Protein AF-A0A954QYD4-F1 (afdb_monomer)

pLDDT: mean 75.48, std 7.27, range [47.81, 88.06]

Mean predicted aligned error: 7.32 Å

Solvent-accessible surface area (backbone atoms only — not comparable to full-atom values): 4374 Å² total; per-residue (Å²): 131,92,79,87,62,53,57,82,58,26,66,66,48,21,63,62,52,78,75,47,75,85,77,70,94,65,88,75,63,75,51,70,89,49,45,69,60,57,75,68,61,43,68,52,71,46,48,73,68,56,84,73,88,52,64,68,62,51,50,58,55,54,57,61,73,53,85

Foldseek 3Di:
DPDDDQCVQPPLRNVLPVPDDDDPPDDDDFPPVCVVSLVVDDPCRRVVPDDDPDPVVVVVVSVVSRD

Structure (mmCIF, N/CA/C/O backbone):
data_AF-A0A954QYD4-F1
#
_entry.id   AF-A0A954QYD4-F1
#
loop_
_atom_site.group_PDB
_atom_site.id
_atom_site.type_symbol
_atom_site.label_atom_id
_atom_site.label_alt_id
_atom_site.label_comp_id
_atom_site.label_asym_id
_atom_site.label_entity_id
_atom_site.label_seq_id
_atom_site.pdbx_PDB_ins_code
_atom_site.Cartn_x
_atom_site.Cartn_y
_atom_site.Cartn_z
_atom_site.occupancy
_atom_site.B_iso_or_equiv
_atom_site.auth_seq_id
_atom_site.auth_comp_id
_atom_site.auth_asym_id
_atom_site.auth_atom_id
_atom_site.pdbx_PDB_model_num
ATOM 1 N N . MET A 1 1 ? 24.023 -0.050 0.391 1.00 47.81 1 MET A N 1
ATOM 2 C CA . MET A 1 1 ? 23.010 0.264 1.421 1.00 47.81 1 MET A CA 1
ATOM 3 C C . MET A 1 1 ? 22.616 -1.038 2.093 1.00 47.81 1 MET A C 1
ATOM 5 O O . MET A 1 1 ? 21.866 -1.811 1.516 1.00 47.81 1 MET A O 1
ATOM 9 N N . THR A 1 2 ? 23.214 -1.353 3.239 1.00 48.09 2 THR A N 1
ATOM 10 C CA . THR A 1 2 ? 22.891 -2.568 3.997 1.00 48.09 2 THR A CA 1
ATOM 11 C C . THR A 1 2 ? 21.504 -2.443 4.627 1.00 48.09 2 THR A C 1
ATOM 13 O O . THR A 1 2 ? 21.302 -1.599 5.495 1.00 48.09 2 THR A O 1
ATOM 16 N N . G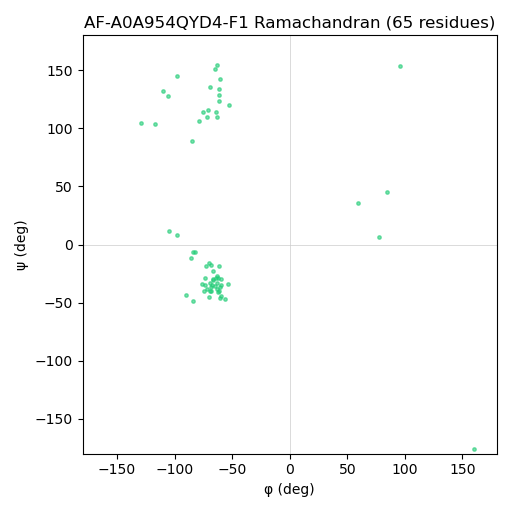LY A 1 3 ? 20.583 -3.305 4.183 1.00 71.38 3 GLY A N 1
ATOM 17 C CA . GLY A 1 3 ? 19.394 -3.726 4.927 1.00 71.38 3 GLY A CA 1
ATOM 18 C C . GLY A 1 3 ? 18.158 -2.827 4.855 1.00 71.38 3 GLY A C 1
ATOM 19 O O . GLY A 1 3 ? 17.552 -2.583 5.894 1.00 71.38 3 GLY A O 1
ATOM 20 N N . PHE A 1 4 ? 17.761 -2.336 3.676 1.00 75.62 4 PHE A N 1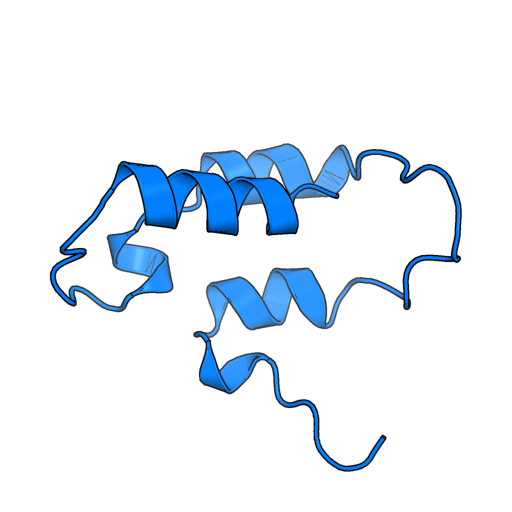
ATOM 21 C CA . PHE A 1 4 ? 16.381 -1.864 3.515 1.00 75.62 4 PHE A CA 1
ATOM 22 C C . PHE A 1 4 ? 15.456 -3.084 3.403 1.00 75.62 4 PHE A C 1
ATOM 24 O O . PHE A 1 4 ? 15.570 -3.852 2.452 1.00 75.62 4 PHE A O 1
ATOM 31 N N . ASP A 1 5 ? 14.588 -3.267 4.397 1.00 81.12 5 ASP A N 1
ATOM 32 C CA . ASP A 1 5 ? 13.547 -4.295 4.413 1.00 81.12 5 ASP A CA 1
ATOM 33 C C . ASP A 1 5 ? 12.178 -3.596 4.442 1.00 81.12 5 ASP A C 1
ATOM 35 O O . ASP A 1 5 ? 11.790 -3.058 5.488 1.00 81.12 5 ASP A O 1
ATOM 39 N N . PRO A 1 6 ? 11.455 -3.553 3.310 1.00 78.69 6 PRO A N 1
ATOM 40 C CA . PRO A 1 6 ? 10.190 -2.839 3.222 1.00 78.69 6 PRO A CA 1
ATOM 41 C C . PRO A 1 6 ? 9.065 -3.521 4.013 1.00 78.69 6 PRO A C 1
ATOM 43 O O . PRO A 1 6 ? 8.083 -2.861 4.351 1.00 78.69 6 PRO A O 1
ATOM 46 N N . ARG A 1 7 ? 9.221 -4.794 4.403 1.00 82.12 7 ARG A N 1
ATOM 47 C CA . ARG A 1 7 ? 8.223 -5.539 5.194 1.00 82.12 7 ARG A CA 1
ATOM 48 C C . ARG A 1 7 ? 8.083 -5.009 6.615 1.00 82.12 7 ARG A C 1
ATOM 50 O O . ARG A 1 7 ? 7.055 -5.210 7.253 1.00 82.12 7 ARG A O 1
ATOM 57 N N . ARG A 1 8 ? 9.060 -4.231 7.097 1.00 80.69 8 ARG A N 1
ATOM 58 C CA . ARG A 1 8 ? 8.956 -3.483 8.364 1.00 80.69 8 ARG A CA 1
ATOM 59 C C . ARG A 1 8 ? 7.821 -2.456 8.374 1.00 80.69 8 ARG A C 1
ATOM 61 O O . ARG A 1 8 ? 7.422 -2.022 9.450 1.00 80.69 8 ARG A O 1
ATOM 68 N N . TYR A 1 9 ? 7.320 -2.071 7.202 1.00 75.00 9 TYR A N 1
ATOM 69 C CA . TYR A 1 9 ? 6.217 -1.125 7.032 1.00 75.00 9 TYR A CA 1
ATOM 70 C C . TYR A 1 9 ? 4.897 -1.814 6.642 1.00 75.00 9 TYR A C 1
ATOM 72 O O . TYR A 1 9 ? 3.948 -1.132 6.260 1.00 75.00 9 TYR A O 1
ATOM 80 N N . GLY A 1 10 ? 4.837 -3.148 6.742 1.00 78.50 10 GLY A N 1
ATOM 81 C CA . GLY A 1 10 ? 3.688 -3.971 6.369 1.00 78.50 10 GLY A CA 1
ATOM 82 C C . GLY A 1 10 ? 3.788 -4.544 4.954 1.00 78.50 10 GLY A C 1
ATOM 83 O O . GLY A 1 10 ? 4.422 -3.963 4.069 1.00 78.50 10 GLY A O 1
ATOM 84 N N . ASP A 1 11 ? 3.130 -5.684 4.737 1.00 81.19 11 ASP A N 1
ATOM 85 C CA . ASP A 1 11 ? 3.186 -6.430 3.470 1.00 81.19 11 ASP A CA 1
ATOM 86 C C . ASP A 1 11 ? 2.666 -5.603 2.286 1.00 81.19 11 ASP A C 1
ATOM 88 O O . ASP A 1 11 ? 3.259 -5.606 1.210 1.00 81.19 11 ASP A O 1
ATOM 92 N N . ALA A 1 12 ? 1.629 -4.789 2.508 1.00 79.31 12 ALA A N 1
ATOM 93 C CA . ALA A 1 12 ? 1.077 -3.913 1.477 1.00 79.31 12 ALA A CA 1
ATOM 94 C C . ALA A 1 12 ? 2.087 -2.853 0.987 1.00 79.31 12 ALA A C 1
ATOM 96 O O . ALA A 1 12 ? 2.098 -2.499 -0.193 1.00 79.31 12 ALA A O 1
ATOM 97 N N . CYS A 1 13 ? 2.968 -2.366 1.872 1.00 77.44 13 CYS A N 1
ATOM 98 C CA . CYS A 1 13 ? 4.066 -1.475 1.492 1.00 77.44 13 CYS A CA 1
ATOM 99 C C . CYS A 1 13 ? 5.181 -2.245 0.775 1.00 77.44 13 CYS A C 1
ATOM 101 O O . CYS A 1 13 ? 5.739 -1.746 -0.202 1.00 77.44 13 CYS A O 1
ATOM 103 N N . ALA A 1 14 ? 5.499 -3.460 1.231 1.00 82.19 14 ALA A N 1
ATOM 104 C CA . ALA A 1 14 ? 6.514 -4.302 0.606 1.00 82.19 14 ALA A CA 1
ATOM 105 C C . ALA A 1 14 ? 6.182 -4.637 -0.849 1.00 82.19 14 ALA A C 1
ATOM 107 O O . ALA A 1 14 ? 7.031 -4.427 -1.713 1.00 82.19 14 ALA A O 1
ATOM 108 N N . ASP A 1 15 ? 4.942 -5.023 -1.145 1.00 80.75 15 ASP A N 1
ATOM 109 C CA . ASP A 1 15 ? 4.501 -5.339 -2.508 1.00 80.75 15 ASP A CA 1
ATOM 110 C C . ASP A 1 15 ? 4.646 -4.153 -3.477 1.00 80.75 15 ASP A C 1
ATOM 112 O O . ASP A 1 15 ? 4.958 -4.332 -4.659 1.00 80.75 15 ASP A O 1
ATOM 116 N N . LEU A 1 16 ? 4.435 -2.925 -2.995 1.00 76.25 16 LEU A N 1
ATOM 117 C CA . LEU A 1 16 ? 4.599 -1.713 -3.801 1.00 76.25 16 LEU A CA 1
ATOM 118 C C . LEU A 1 16 ? 6.067 -1.328 -4.012 1.00 76.25 16 LEU A C 1
ATOM 120 O O . LEU A 1 16 ? 6.413 -0.788 -5.063 1.00 76.25 16 LEU A O 1
ATOM 124 N N . ILE A 1 17 ? 6.920 -1.577 -3.017 1.00 77.75 17 ILE A N 1
ATOM 125 C CA . ILE A 1 17 ? 8.312 -1.119 -3.019 1.00 77.75 17 ILE A CA 1
ATOM 126 C C . ILE A 1 17 ? 9.249 -2.158 -3.653 1.00 77.75 17 ILE A C 1
ATOM 128 O O . ILE A 1 17 ? 10.093 -1.784 -4.462 1.00 77.75 17 ILE A O 1
ATOM 132 N N . GLU A 1 18 ? 9.097 -3.454 -3.346 1.00 76.94 18 GLU A N 1
ATOM 133 C CA . GLU A 1 18 ? 9.925 -4.539 -3.912 1.00 76.94 18 GLU A CA 1
ATOM 134 C C . GLU A 1 18 ? 9.751 -4.662 -5.435 1.00 76.94 18 GLU A C 1
ATOM 136 O O . GLU A 1 18 ? 10.667 -5.086 -6.140 1.00 76.94 18 GLU A O 1
ATOM 141 N N . THR A 1 19 ? 8.595 -4.254 -5.964 1.00 68.56 19 THR A N 1
ATOM 142 C CA . THR A 1 19 ? 8.299 -4.315 -7.402 1.00 68.56 19 THR A CA 1
ATOM 143 C C . THR A 1 19 ? 8.823 -3.115 -8.193 1.00 68.56 19 THR A C 1
ATOM 145 O O . THR A 1 19 ? 8.762 -3.130 -9.426 1.00 68.56 19 THR A O 1
ATOM 148 N N . ARG A 1 20 ? 9.367 -2.084 -7.528 1.00 67.56 20 ARG A N 1
ATOM 149 C CA . ARG A 1 20 ? 9.861 -0.871 -8.189 1.00 67.56 20 ARG A CA 1
ATOM 150 C C . ARG A 1 20 ? 11.394 -0.824 -8.231 1.00 67.56 20 ARG A C 1
ATOM 152 O O . ARG A 1 20 ? 12.045 -0.921 -7.192 1.00 67.56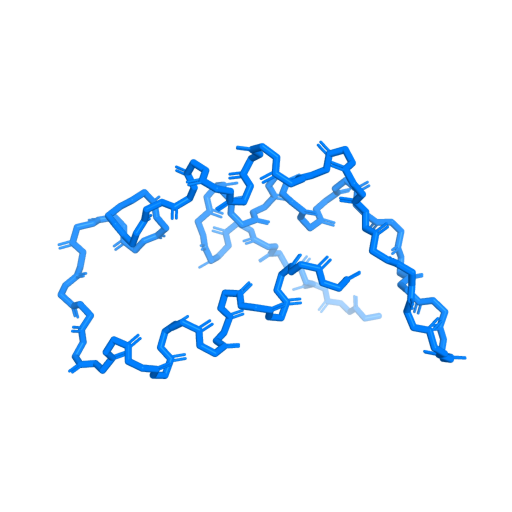 20 ARG A O 1
ATOM 159 N N . PRO A 1 21 ? 12.005 -0.606 -9.411 1.00 67.62 21 PRO A N 1
ATOM 160 C CA . PRO A 1 21 ? 13.418 -0.256 -9.472 1.00 67.62 21 PRO A CA 1
ATOM 161 C C . PRO A 1 21 ? 13.652 1.088 -8.772 1.00 67.62 21 PRO A C 1
ATOM 163 O O . PRO A 1 21 ? 12.753 1.928 -8.701 1.00 67.62 21 PRO A O 1
ATOM 166 N N . ALA A 1 22 ? 14.876 1.309 -8.285 1.00 70.69 22 ALA A N 1
ATOM 167 C CA . ALA A 1 22 ? 15.266 2.599 -7.726 1.00 70.69 22 ALA A CA 1
ATOM 168 C C . ALA A 1 22 ? 14.947 3.717 -8.732 1.00 70.69 22 ALA A C 1
ATOM 170 O O . ALA A 1 22 ? 15.435 3.705 -9.866 1.00 70.69 22 ALA A O 1
ATOM 171 N N . MET A 1 23 ? 14.102 4.662 -8.319 1.00 69.25 23 MET A N 1
ATOM 172 C CA . MET A 1 23 ? 13.714 5.794 -9.154 1.00 69.25 23 MET A CA 1
ATOM 173 C C . MET A 1 23 ? 14.961 6.613 -9.493 1.00 69.25 23 MET A C 1
ATOM 175 O O . MET A 1 23 ? 15.740 6.970 -8.606 1.00 69.25 23 MET A O 1
ATOM 179 N N . GLN A 1 24 ? 15.169 6.896 -10.781 1.00 71.75 24 GLN A N 1
ATOM 180 C CA . GLN A 1 24 ? 16.253 7.781 -11.196 1.00 71.75 24 GLN A CA 1
ATOM 181 C C . GLN A 1 24 ? 16.053 9.167 -10.578 1.00 71.75 24 GLN A C 1
ATOM 183 O O . GLN A 1 24 ? 14.931 9.664 -10.488 1.00 71.75 24 GLN A O 1
ATOM 188 N N . LEU A 1 25 ? 17.156 9.802 -10.178 1.00 72.12 25 LEU A N 1
ATOM 189 C CA . LEU A 1 25 ? 17.138 11.189 -9.726 1.00 72.12 25 LEU A CA 1
ATOM 190 C C . LEU A 1 25 ? 16.700 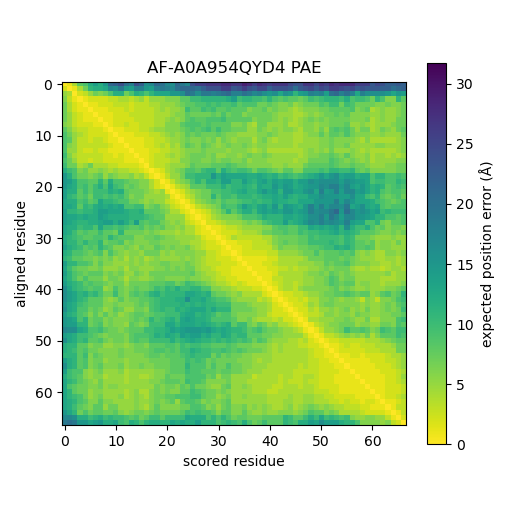12.083 -10.892 1.00 72.12 25 LEU A C 1
ATOM 192 O O . LEU A 1 25 ? 17.419 12.239 -11.876 1.00 72.12 25 LEU A O 1
ATOM 196 N N . GLY A 1 26 ? 15.496 12.636 -10.785 1.00 72.56 26 GLY A N 1
ATOM 197 C CA . GLY A 1 26 ? 14.850 13.404 -11.840 1.00 72.56 26 GLY A CA 1
ATOM 198 C C . GLY A 1 26 ? 13.336 13.475 -11.632 1.00 72.56 26 GLY A C 1
ATOM 199 O O . GLY A 1 26 ? 12.830 13.007 -10.609 1.00 72.56 26 GLY A O 1
ATOM 200 N N . PRO A 1 27 ? 12.590 14.073 -12.574 1.00 69.50 27 PRO A N 1
ATOM 201 C CA . PRO A 1 27 ? 11.135 14.082 -12.510 1.00 69.50 27 PRO A CA 1
ATOM 202 C C . PRO A 1 27 ? 10.596 12.646 -12.561 1.00 69.50 27 PRO A C 1
ATOM 204 O O . PRO A 1 27 ? 10.879 11.894 -13.496 1.00 69.50 27 PRO A O 1
ATOM 207 N N . GLY A 1 28 ? 9.819 12.273 -11.544 1.00 71.81 28 GLY A N 1
ATOM 208 C CA . GLY A 1 28 ? 9.139 10.983 -11.495 1.00 71.81 28 GLY A CA 1
ATOM 209 C C . GLY A 1 28 ? 8.090 10.859 -12.600 1.00 71.81 28 GLY A C 1
ATOM 210 O O . GLY A 1 28 ? 7.507 11.853 -13.040 1.00 71.81 28 GLY A O 1
ATOM 211 N N . ARG A 1 29 ? 7.834 9.628 -13.048 1.00 71.25 29 ARG A N 1
ATOM 212 C CA . ARG A 1 29 ? 6.679 9.306 -13.895 1.00 71.25 29 ARG A CA 1
ATOM 213 C C . ARG A 1 29 ? 5.696 8.478 -13.071 1.00 71.25 29 ARG A C 1
ATOM 215 O O . ARG A 1 29 ? 6.138 7.524 -12.433 1.00 71.25 29 ARG A O 1
ATOM 222 N N . PRO A 1 30 ? 4.395 8.804 -13.079 1.00 73.25 30 PRO A N 1
ATOM 223 C CA . PRO A 1 30 ? 3.414 8.026 -12.337 1.00 73.25 30 PRO A CA 1
ATOM 224 C C . PRO A 1 30 ? 3.367 6.582 -12.854 1.00 73.25 30 PRO A C 1
ATOM 226 O O . PRO A 1 30 ? 3.307 6.3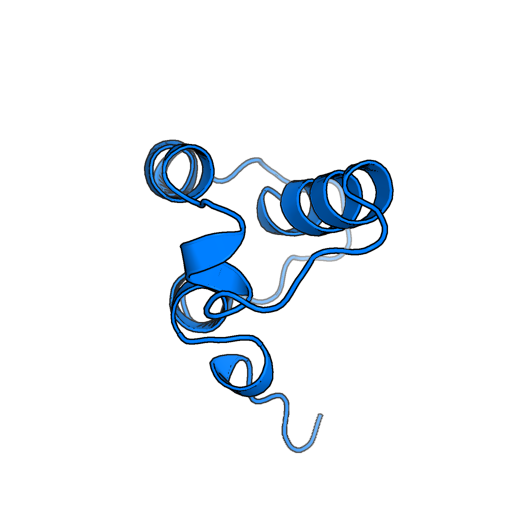45 -14.061 1.00 73.25 30 PRO A O 1
ATOM 229 N N . ASN A 1 31 ? 3.366 5.610 -11.940 1.00 75.50 31 ASN A N 1
ATOM 230 C CA . ASN A 1 31 ? 3.116 4.213 -12.283 1.00 75.50 31 ASN A CA 1
ATOM 231 C C . ASN A 1 31 ? 1.605 3.950 -12.316 1.00 75.50 31 ASN A C 1
ATOM 233 O O . ASN A 1 31 ? 1.007 3.572 -11.309 1.00 75.50 31 ASN A O 1
ATOM 237 N N . GLU A 1 32 ? 0.979 4.147 -13.476 1.00 81.19 32 GLU A N 1
ATOM 238 C CA . GLU A 1 32 ? -0.469 3.957 -13.635 1.00 81.19 32 GLU A CA 1
ATOM 239 C C . GLU A 1 32 ? -0.930 2.530 -13.303 1.00 81.19 32 GLU A C 1
ATOM 241 O O . GLU A 1 32 ? -2.027 2.351 -12.779 1.00 81.19 32 GLU A O 1
ATOM 246 N N . SER A 1 33 ? -0.074 1.519 -13.501 1.00 77.94 33 SER A N 1
ATOM 247 C CA . SER A 1 33 ? -0.398 0.126 -13.156 1.00 77.94 33 SER A CA 1
ATOM 248 C C . SER A 1 33 ? -0.543 -0.112 -11.645 1.00 77.94 33 SER A C 1
ATOM 250 O O . SER A 1 33 ? -1.233 -1.041 -11.226 1.00 77.94 33 SER A O 1
ATOM 252 N N . ALA A 1 34 ? 0.062 0.745 -10.814 1.00 75.38 34 ALA A N 1
ATOM 253 C CA . ALA A 1 34 ? -0.067 0.692 -9.360 1.00 75.38 34 ALA A CA 1
ATOM 254 C C . ALA A 1 34 ? -1.301 1.446 -8.842 1.00 75.38 34 ALA A C 1
ATOM 256 O O . ALA A 1 34 ? -1.673 1.270 -7.684 1.00 75.38 34 ALA A O 1
ATOM 257 N N . ARG A 1 35 ? -1.969 2.252 -9.682 1.00 78.94 35 ARG A N 1
ATOM 258 C CA . ARG A 1 35 ? -3.071 3.129 -9.265 1.00 78.94 35 ARG A CA 1
ATOM 259 C C . ARG A 1 35 ? -4.203 2.368 -8.583 1.00 78.94 35 ARG A C 1
ATOM 261 O O . ARG A 1 35 ? -4.628 2.761 -7.508 1.00 78.94 35 ARG A O 1
ATOM 268 N N . SER A 1 36 ? -4.648 1.253 -9.157 1.00 80.62 36 SER A N 1
ATOM 269 C CA . SER A 1 36 ? -5.739 0.463 -8.572 1.00 80.62 36 SER A CA 1
ATOM 270 C C . SER A 1 36 ? -5.353 -0.175 -7.233 1.00 80.62 36 SER A C 1
ATOM 272 O O . SER A 1 36 ? -6.208 -0.337 -6.370 1.00 80.62 36 SER A O 1
ATOM 274 N N . LYS A 1 37 ? -4.069 -0.509 -7.034 1.00 76.50 37 LYS A N 1
ATOM 275 C CA . LYS A 1 37 ? -3.561 -1.005 -5.744 1.00 76.50 37 LYS A CA 1
ATOM 276 C C . LYS A 1 37 ? -3.499 0.117 -4.704 1.00 76.50 37 LYS A C 1
ATOM 278 O O . LYS A 1 37 ? -3.836 -0.120 -3.553 1.00 76.50 37 LYS A O 1
ATOM 283 N N . LEU A 1 38 ? -3.115 1.325 -5.123 1.00 76.06 38 LEU A N 1
ATOM 284 C CA . LEU A 1 38 ? -3.078 2.531 -4.287 1.00 76.06 38 LEU A CA 1
ATOM 285 C C . LEU A 1 38 ? -4.478 3.015 -3.887 1.00 76.06 38 LEU A C 1
ATOM 287 O O . LEU A 1 38 ? -4.677 3.377 -2.736 1.00 76.06 38 LEU A O 1
ATOM 291 N N . ASP A 1 39 ? -5.460 2.965 -4.789 1.00 79.38 39 ASP A N 1
ATOM 292 C CA . ASP A 1 39 ? -6.855 3.301 -4.460 1.00 79.38 39 ASP A CA 1
ATOM 293 C C . ASP A 1 39 ? -7.474 2.287 -3.482 1.00 79.38 39 ASP A C 1
ATOM 295 O O . ASP A 1 39 ? -8.342 2.636 -2.684 1.00 79.38 39 ASP A O 1
ATOM 299 N N . ALA A 1 40 ? -7.024 1.029 -3.526 1.00 78.00 40 ALA A N 1
ATOM 300 C CA . ALA A 1 40 ? -7.451 -0.020 -2.602 1.00 78.00 40 ALA A CA 1
ATOM 301 C C . ALA A 1 40 ? -6.696 -0.001 -1.257 1.00 78.00 40 ALA A C 1
ATOM 303 O O . ALA A 1 40 ? -7.033 -0.777 -0.360 1.00 78.00 40 ALA A O 1
ATOM 304 N N . LEU A 1 41 ? -5.674 0.852 -1.105 1.00 76.50 41 LEU A N 1
ATOM 305 C CA . LEU A 1 41 ? -4.875 0.946 0.113 1.00 76.50 41 LEU A CA 1
ATOM 306 C C . LEU A 1 41 ? -5.621 1.740 1.185 1.00 76.50 41 LEU A C 1
ATOM 308 O O . LEU A 1 41 ? -5.730 2.963 1.155 1.00 76.50 41 LEU A O 1
ATOM 312 N N . ASP A 1 42 ? -6.110 1.002 2.170 1.00 74.31 42 ASP A N 1
ATOM 313 C CA . ASP A 1 42 ? -6.749 1.517 3.371 1.00 74.31 42 ASP A CA 1
ATOM 314 C C . ASP A 1 42 ? -5.734 1.563 4.531 1.00 74.31 42 ASP A C 1
ATOM 316 O O . ASP A 1 42 ? -4.858 0.707 4.669 1.00 74.31 42 ASP A O 1
ATOM 320 N N . PHE A 1 43 ? -5.849 2.574 5.394 1.00 73.94 43 PHE A N 1
ATOM 321 C CA . PHE A 1 43 ? -5.030 2.705 6.596 1.00 73.94 43 PHE A CA 1
ATOM 322 C C . PHE A 1 43 ? -5.058 1.469 7.502 1.00 73.94 43 PHE A C 1
ATOM 324 O O . PHE A 1 43 ? -4.038 1.155 8.110 1.00 73.94 43 PHE A O 1
ATOM 331 N N . ALA A 1 44 ? -6.174 0.750 7.598 1.00 72.38 44 ALA A N 1
ATOM 332 C CA . ALA A 1 44 ? -6.255 -0.495 8.349 1.00 72.38 44 ALA A CA 1
ATOM 333 C C . ALA A 1 44 ? -5.421 -1.611 7.701 1.00 72.38 44 ALA A C 1
ATOM 335 O O . ALA A 1 44 ? -4.797 -2.380 8.431 1.00 72.38 44 ALA A O 1
ATOM 336 N N . ALA A 1 45 ? -5.342 -1.655 6.367 1.00 71.94 45 ALA A N 1
ATOM 337 C CA . ALA A 1 45 ? -4.505 -2.605 5.635 1.00 71.94 45 ALA A CA 1
ATOM 338 C C . ALA A 1 45 ? -3.000 -2.318 5.796 1.00 71.94 45 ALA A C 1
ATOM 340 O O . ALA A 1 45 ? -2.198 -3.246 5.841 1.00 71.94 45 ALA A O 1
ATOM 341 N N . ILE A 1 46 ? -2.611 -1.044 5.925 1.00 73.44 46 ILE A N 1
ATOM 342 C CA . ILE A 1 46 ? -1.202 -0.631 6.078 1.00 73.44 46 ILE A CA 1
ATOM 343 C C . ILE A 1 46 ? -0.745 -0.723 7.527 1.00 73.44 46 ILE A C 1
ATOM 345 O O . ILE A 1 46 ? 0.321 -1.251 7.828 1.00 73.44 46 ILE A O 1
ATOM 349 N N . PHE A 1 47 ? -1.546 -0.169 8.433 1.00 74.50 47 PHE A N 1
ATOM 350 C CA . PHE A 1 47 ? -1.175 0.005 9.831 1.00 74.50 47 PHE A CA 1
ATOM 351 C C . PHE A 1 47 ? -1.732 -1.104 10.728 1.00 74.50 47 PHE A C 1
ATOM 353 O O . PHE A 1 47 ? -1.634 -0.995 11.945 1.00 74.50 47 PHE A O 1
ATOM 360 N N . GLY A 1 48 ? -2.323 -2.164 10.163 1.00 74.62 48 GLY A N 1
ATOM 361 C CA . GLY A 1 48 ? -2.732 -3.361 10.906 1.00 74.62 48 GLY A CA 1
ATOM 362 C C . GLY A 1 48 ? -3.732 -3.081 12.031 1.00 74.62 48 GLY A C 1
ATOM 363 O O . GLY A 1 48 ? -3.642 -3.674 13.103 1.00 74.62 48 GLY A O 1
ATOM 364 N N . GLY A 1 49 ? -4.645 -2.127 11.826 1.00 73.69 49 GLY A N 1
ATOM 365 C CA . GLY A 1 49 ? -5.621 -1.708 12.840 1.00 73.69 49 GLY A CA 1
ATOM 366 C C . GLY A 1 49 ? -5.072 -0.792 13.943 1.00 73.69 49 GLY A C 1
ATOM 367 O O . GLY A 1 49 ? -5.804 -0.465 14.877 1.00 73.69 49 GLY A O 1
ATOM 368 N N . ILE A 1 50 ? -3.816 -0.339 13.849 1.00 79.19 50 ILE A N 1
ATOM 369 C CA . ILE A 1 50 ? -3.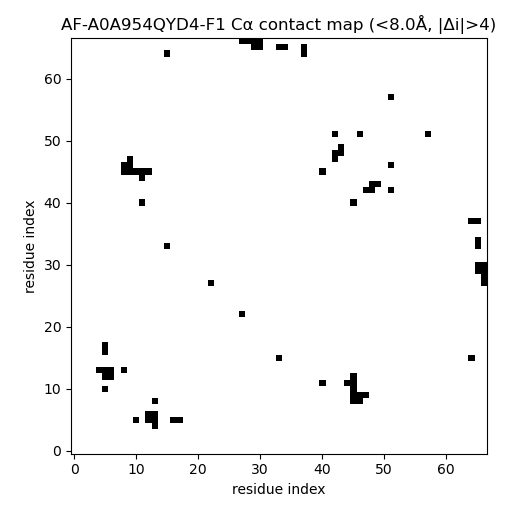259 0.673 14.754 1.00 79.19 50 ILE A CA 1
ATOM 370 C C . ILE A 1 50 ? -3.925 2.027 14.478 1.00 79.19 50 ILE A C 1
ATOM 372 O O . ILE A 1 50 ? -4.078 2.457 13.332 1.00 79.19 50 ILE A O 1
ATOM 376 N N . THR A 1 51 ? -4.297 2.736 15.544 1.00 81.12 51 THR A N 1
ATOM 377 C CA . THR A 1 51 ? -4.916 4.058 15.438 1.00 81.12 51 THR A CA 1
ATOM 378 C C . THR A 1 51 ? -3.955 5.070 14.817 1.00 81.12 51 THR A C 1
ATOM 380 O O . THR A 1 51 ? -2.963 5.475 15.425 1.00 81.12 51 THR A O 1
ATOM 383 N N . VAL A 1 52 ? -4.301 5.554 13.625 1.00 83.38 52 VAL A N 1
ATOM 384 C CA . VAL A 1 52 ? -3.622 6.684 12.985 1.00 83.38 52 VAL A CA 1
ATOM 385 C C . VAL A 1 52 ? -3.985 7.971 13.727 1.00 83.38 52 VAL A C 1
ATOM 387 O O . VAL A 1 52 ? -5.119 8.444 13.646 1.00 83.38 52 VAL A O 1
ATOM 390 N N . ARG A 1 53 ? -3.015 8.544 14.450 1.00 87.25 53 ARG A N 1
ATOM 391 C CA . ARG A 1 53 ? -3.204 9.783 15.227 1.00 87.25 53 ARG A CA 1
ATOM 392 C C . ARG A 1 53 ? -3.421 11.013 14.341 1.00 87.25 53 ARG A C 1
ATOM 394 O O . ARG A 1 53 ? -4.204 11.882 14.703 1.00 87.25 53 ARG A O 1
ATOM 401 N N . ASP A 1 54 ? -2.735 11.075 13.202 1.00 88.06 54 ASP A N 1
ATOM 402 C CA . ASP A 1 54 ? -2.839 12.167 12.232 1.00 88.06 54 ASP A CA 1
ATOM 403 C C . ASP A 1 54 ? -3.092 11.602 10.831 1.00 88.06 54 ASP A C 1
ATOM 405 O O . ASP A 1 54 ? -2.202 11.056 10.174 1.00 88.06 54 ASP A O 1
ATOM 409 N N . ARG A 1 55 ? -4.340 11.726 10.378 1.00 83.56 55 ARG A N 1
ATOM 410 C CA . ARG A 1 55 ? -4.761 11.226 9.067 1.00 83.56 55 ARG A CA 1
ATOM 411 C C . ARG A 1 55 ? -4.245 12.080 7.914 1.00 83.56 55 ARG A C 1
ATOM 413 O O . ARG A 1 55 ? -4.067 11.546 6.823 1.00 83.56 55 ARG A O 1
ATOM 420 N N . GLN A 1 56 ? -4.019 13.380 8.111 1.00 85.25 56 GLN A N 1
ATOM 421 C CA . GLN A 1 56 ? -3.463 14.218 7.048 1.00 85.25 56 GLN A CA 1
ATOM 422 C C . GLN A 1 56 ? -2.007 13.853 6.795 1.00 85.25 56 GLN A C 1
ATOM 424 O O . GLN A 1 56 ? -1.630 13.633 5.647 1.00 85.25 56 GLN A O 1
ATOM 429 N N . MET A 1 57 ? -1.222 13.690 7.860 1.00 84.12 57 MET A N 1
ATOM 430 C CA . MET A 1 57 ? 0.155 13.224 7.742 1.00 84.12 57 MET A CA 1
ATOM 431 C C . MET A 1 57 ? 0.218 11.841 7.077 1.00 84.12 57 MET A C 1
ATOM 433 O O . MET A 1 57 ? 1.011 11.643 6.159 1.00 84.12 57 MET A O 1
ATOM 437 N N . ALA A 1 58 ? -0.651 10.907 7.477 1.00 82.88 58 ALA A N 1
ATOM 438 C CA . ALA A 1 58 ? -0.696 9.578 6.870 1.00 82.88 58 ALA A CA 1
ATOM 439 C C . ALA A 1 58 ? -1.035 9.624 5.366 1.00 82.88 58 ALA A C 1
ATOM 441 O O . ALA A 1 58 ? -0.399 8.927 4.577 1.00 82.88 58 ALA A O 1
ATOM 442 N N . ASN A 1 59 ? -1.966 10.490 4.949 1.00 80.62 59 ASN A N 1
ATOM 443 C CA . ASN A 1 59 ? -2.268 10.718 3.531 1.00 80.62 59 ASN A CA 1
ATOM 444 C C . ASN A 1 59 ? -1.074 11.305 2.756 1.00 80.62 59 ASN A C 1
ATOM 446 O O . ASN A 1 59 ? -0.829 10.908 1.619 1.00 80.62 59 ASN A O 1
ATOM 450 N N . CYS A 1 60 ? -0.300 12.212 3.361 1.00 82.06 60 CYS A N 1
ATOM 451 C CA . CYS A 1 60 ? 0.926 12.733 2.748 1.00 82.06 60 CYS A CA 1
ATOM 452 C C . CYS A 1 60 ? 2.003 11.649 2.577 1.00 82.06 60 CYS A C 1
ATOM 454 O O . CYS A 1 60 ? 2.738 11.660 1.596 1.00 82.06 60 CYS A O 1
ATOM 456 N N . CYS A 1 61 ? 2.110 10.698 3.508 1.00 80.00 61 CYS A N 1
ATOM 457 C CA . CYS A 1 61 ? 3.018 9.561 3.348 1.00 80.00 61 CYS A CA 1
ATOM 458 C C . CYS A 1 61 ? 2.544 8.614 2.236 1.00 80.00 61 CYS A C 1
ATOM 460 O O . CYS A 1 61 ? 3.357 8.147 1.440 1.00 80.00 61 CYS A O 1
ATOM 462 N N . LEU A 1 62 ? 1.232 8.376 2.148 1.00 77.62 62 LEU A N 1
ATOM 463 C CA . LEU A 1 62 ? 0.625 7.562 1.096 1.00 77.62 62 LEU A CA 1
ATOM 464 C C . LEU A 1 62 ? 0.840 8.140 -0.302 1.00 77.62 62 LEU A C 1
ATOM 466 O O . LEU A 1 62 ? 1.147 7.393 -1.228 1.00 77.62 62 LEU A O 1
ATOM 470 N N . SER A 1 63 ? 0.734 9.460 -0.469 1.00 75.38 63 SER A N 1
ATOM 471 C CA . SER A 1 63 ? 0.989 10.086 -1.771 1.00 75.38 63 SER A CA 1
ATOM 472 C C . SER A 1 63 ? 2.433 9.882 -2.242 1.00 75.38 63 SER A C 1
ATOM 474 O O . SER A 1 63 ? 2.673 9.759 -3.442 1.00 75.38 63 SER A O 1
ATOM 476 N N . GLY A 1 64 ? 3.383 9.744 -1.311 1.00 72.62 64 GLY A N 1
ATOM 477 C CA . GLY A 1 64 ? 4.767 9.378 -1.606 1.00 72.62 64 GLY A CA 1
ATOM 478 C C . GLY A 1 64 ? 4.932 7.979 -2.210 1.00 72.62 64 GLY A C 1
ATOM 479 O O . GLY A 1 64 ? 5.845 7.781 -3.003 1.00 72.62 64 GLY A O 1
ATOM 480 N N . LEU A 1 65 ? 4.036 7.030 -1.909 1.00 71.00 65 LEU A N 1
ATOM 481 C CA . LEU A 1 65 ? 4.035 5.695 -2.531 1.00 71.00 65 LEU A CA 1
ATOM 482 C C . LEU A 1 65 ? 3.557 5.730 -3.995 1.00 71.00 65 LEU A C 1
ATOM 484 O O . LEU A 1 65 ? 3.818 4.799 -4.761 1.00 71.00 65 LEU A O 1
ATOM 488 N N . TRP A 1 66 ? 2.867 6.795 -4.417 1.00 64.44 66 TRP A N 1
ATOM 489 C CA . TRP A 1 66 ? 2.383 6.924 -5.794 1.00 64.44 66 TRP A CA 1
ATOM 490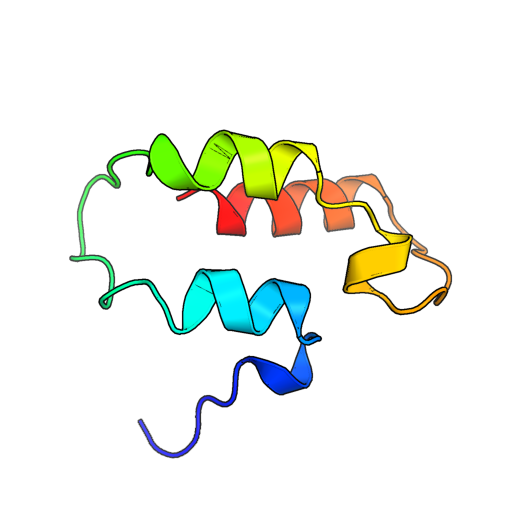 C C . TRP A 1 66 ? 3.518 7.232 -6.784 1.00 64.44 66 TRP A C 1
ATOM 492 O O . TRP A 1 66 ? 3.517 6.712 -7.904 1.00 64.44 66 TRP A O 1
ATOM 502 N N . LEU A 1 67 ? 4.522 8.009 -6.375 1.00 57.19 67 LEU A N 1
ATOM 503 C CA . LEU A 1 67 ? 5.663 8.396 -7.218 1.00 57.19 67 LEU A CA 1
ATOM 504 C C . LEU A 1 67 ? 6.605 7.220 -7.478 1.00 57.19 67 LEU A C 1
ATOM 506 O 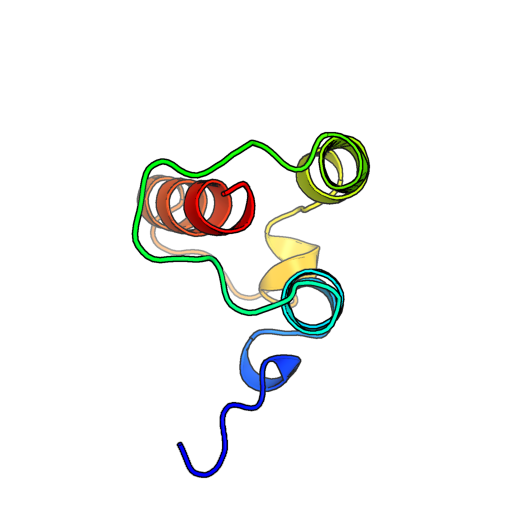O . LEU A 1 67 ? 6.840 6.937 -8.674 1.00 57.19 67 LEU A O 1
#

Radius of gyration: 12.67 Å; Cα contacts (8 Å, |Δi|>4): 40; chains: 1; bounding box: 30×21×29 Å

Sequence (67 aa):
MTGFDPRRYGDACADLIETRPAMQLGPGRPNESARSKLDALDFAAIFGGITVRDRQMANCCLSGLWL

Secondary structure (DSSP, 8-state):
-----GGGG-HHHHHHHHTSPPPPSS-----GGGHHHHHT--HHHHHTT---S-HHHHHHHHHHHH-

=== Feature glossary ===
Each block in this record encodes a different view of the same protein. In brief:

Predicted aligned error. PAE(i, j) answers: if I align the predicted and true structures on residue i, how far off (in Å) do I expect residue j to be? A block-diagonal PAE matrix with low values on the blocks and high values off-diagonal is the signature of a multi-domain protein with confidently predicted domains but uncertain inter-domain orientation.

Contact-map, Ramachandran, and PAE plots. Plot images: a contact map (which residues are close in 3D, as an N×N binary image), a Ramachandran scatter (backbone torsion angles, revealing secondary-structure composition at a glance), and — for AlphaFold structures — a PAE heatmap (pairwise prediction confidence).

Backbone torsions (φ/ψ). φ (phi) and ψ (psi) are the two rotatable backbone dihedrals per residue: φ is the C(i-1)–N–Cα–C torsion, ψ is the N–Cα–C–N(i+1) torsion, both in degrees on (−180°, 180°]. α-helical residues cluster near (−60°, −45°); β-strand residues near (−120°, +130°). A Ramachandran plot is simply a scatter of (φ, ψ) for every residue.

Foldseek 3Di. A 3Di character summarizes, for each residue, the relative orientation of the Cα frame of its nearest spatial neighbor. Because it encodes fold topology rather than chemistry, 3Di alignments detect remote structural similarity that sequence alignment misses.

Radius of gyration, Cα contacts, bounding box. Three whole-structure scalars: the radius of gyration (RMS distance of Cα from centroid, in Å), the count of Cα–Cα contacts (pairs closer than 8 Å and separated by more than four residues in sequence — i.e. tertiary, not local, contacts), and the bounding-box dimensions. Together they distinguish compact globular folds from extended fibres or disordered chains.

Sequence. Sequence gives the chain of amino acids in standard one-letter code (A=alanine, C=cysteine, …, Y=tyrosine), read N→C. It is the only feature that is directly encoded by the gene; all structural features are derived from the folded form of this sequence.

mmCIF coordinates. Atomic coordinates in PDBx/mmCIF format — the same representation the Protein Data Bank distributes. Each line of the _atom_site loop places one backbone atom in Cartesian space (units: ångströms, origin: arbitrary).

Secondary structure (3-state, P-SEA). Three-state secondary structure (P-SEA) collapses the eight DSSP classes into helix (a), strand (b), and coil (c). P-SEA assigns these from Cα geometry alone — distances and angles — without requiring backbone oxygens, so it works 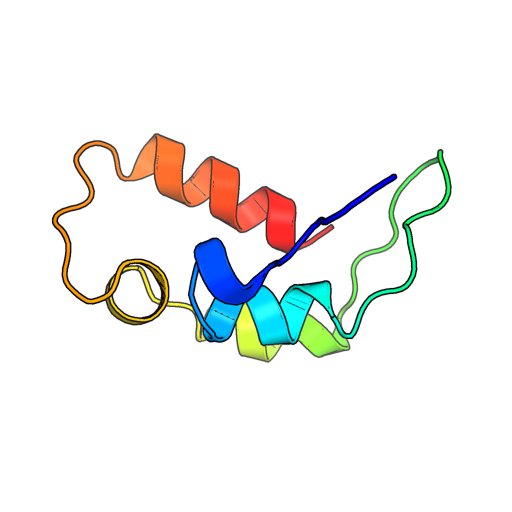on any Cα trace.

InterPro / GO / CATH / organism. Functional annotations link the protein to curated databases. InterPro entries identify conserved domains and families by matching the sequence against member-database signatures (Pfam, PROSITE, CDD, …). Gene Ontology (GO) terms describe molecular function, biological process, and cellular component in a controlled vocabulary. CATH places the structure in a hierarchical fold classification (Class/Architecture/Topology/Homologous-superfamily). The organism is the source species.

B-factor. B-factor (Debye–Waller factor) reflects atomic displacement in the crystal lattice. It is an experimental observable (units Å²), not a prediction; low values mean the atom is pinned down, high values mean it moves or is heterogeneous across the crystal.

Rendered structure images. Structure images are PyMOL renders from six orthogonal camera directions. Cartoon representation draws helices as coils and strands as arrows; sticks shows the backbone as bonds; surface shows the solvent-excluded envelope. Rainbow coloring maps sequence position to hue (blue→red, N→C); chain coloring assigns a distinct color per polypeptide.

Solvent-accessible surface area. Solvent-accessible surface area (SASA) is the area in Å² traced out by the centre of a 1.4 Å probe sphere (a water molecule) rolled over the protein's van der Waals surface (Shrake–Rupley / Lee–Richards construction). Buried residues have near-zero SASA; fully exposed residues can exceed 200 Å². The total SASA scales roughly with the number of surface residues.

Secondary structure (8-state, DSSP). The SS8 string is DSSP's per-residue secondary-structure call. α-helix (H) means an i→i+4 H-bond ladder; β-strand (E) means the residue participates in a β-sheet; 3₁₀ (G) and π (I) are tighter and wider helices; T/S are turns/bends; '-' is loop.

pLDDT. For AlphaFold models, the B-factor field carries pLDDT — the model's own estimate of local accuracy on a 0–100 scale. Regions with pLDDT<50 should be treated as essentially unmodeled; they often correspond to intrinsically disordered segments.

Nearest PDB structures. Nearest PDB neighbors are the top structural matches found by Foldseek when searching this structure against the entire Protein Data Bank. Each hit reports a TM-score (0 to 1; >0.5 almost always implies the same fold) and an E-value. These are *structural* homologs — they may share no detectable sequence similarity.